Protein AF-A0A8G2EYV9-F1 (afdb_monomer_lite)

Radius of gyration: 22.28 Å; chains: 1; bounding box: 49×60×52 Å

Sequence (106 aa):
MIRPPAPIVAVAALLLALTACGGLEKARQMPQDEIAAMSDEEVCGYLSTFAYKGRMPEAWENEAVRRGLTRCIDEGIKKRAVDNKIDRSKPILCPQGQSTQDSRCW

Structure (mmCIF, N/CA/C/O backbone):
data_AF-A0A8G2EYV9-F1
#
_entry.id   AF-A0A8G2EYV9-F1
#
loop_
_atom_site.group_PDB
_atom_site.id
_atom_site.type_symbol
_atom_site.label_atom_id
_atom_site.label_alt_id
_atom_site.label_comp_id
_atom_site.label_asym_id
_atom_site.label_entity_id
_atom_site.label_seq_id
_atom_site.pdbx_PDB_ins_code
_atom_site.Cartn_x
_atom_site.Cartn_y
_atom_site.Cartn_z
_atom_site.occupancy
_atom_site.B_iso_or_equiv
_atom_site.auth_seq_id
_atom_site.auth_comp_id
_atom_site.auth_asym_id
_atom_site.auth_atom_id
_atom_site.pdbx_PDB_model_num
ATOM 1 N N . MET A 1 1 ? -15.223 51.651 7.787 1.00 46.06 1 MET A N 1
ATOM 2 C CA . MET A 1 1 ? -14.069 50.887 8.307 1.00 46.06 1 MET A CA 1
ATOM 3 C C . MET A 1 1 ? -14.604 49.607 8.929 1.00 46.06 1 MET A C 1
ATOM 5 O O . MET A 1 1 ? -15.370 49.746 9.863 1.00 46.06 1 MET A O 1
ATOM 9 N N . ILE A 1 2 ? -14.291 48.433 8.363 1.00 47.78 2 ILE A N 1
ATOM 10 C CA . ILE A 1 2 ? -14.144 47.093 8.983 1.00 47.78 2 ILE A CA 1
ATOM 11 C C . ILE A 1 2 ? -13.651 46.166 7.847 1.00 47.78 2 ILE A C 1
ATOM 13 O O . ILE A 1 2 ? -14.265 46.076 6.788 1.00 47.78 2 ILE A O 1
ATOM 17 N N . ARG A 1 3 ? -12.482 45.561 8.059 1.00 48.28 3 ARG A N 1
ATOM 18 C CA . ARG A 1 3 ? -11.759 44.547 7.262 1.00 48.28 3 ARG A CA 1
ATOM 19 C C . ARG A 1 3 ? -11.613 43.326 8.205 1.00 48.28 3 ARG A C 1
ATOM 21 O O . ARG A 1 3 ? -11.558 43.564 9.409 1.00 48.28 3 ARG A O 1
ATOM 28 N N . PRO A 1 4 ? -11.265 42.119 7.728 1.00 61.59 4 PRO A N 1
ATOM 29 C CA . PRO A 1 4 ? -12.018 41.091 6.999 1.00 61.59 4 PRO A CA 1
ATOM 30 C C . PRO A 1 4 ? -12.237 39.833 7.901 1.00 61.59 4 PRO A C 1
ATOM 32 O O . PRO A 1 4 ? -12.073 39.922 9.116 1.00 61.59 4 PRO A O 1
ATOM 35 N N . PRO A 1 5 ? -12.535 38.641 7.347 1.00 45.09 5 PRO A N 1
ATOM 36 C CA . PRO A 1 5 ? -11.460 37.646 7.397 1.00 45.09 5 PRO A CA 1
ATOM 37 C C . PRO A 1 5 ? -11.198 36.964 6.050 1.00 45.09 5 PRO A C 1
ATOM 39 O O . PRO A 1 5 ? -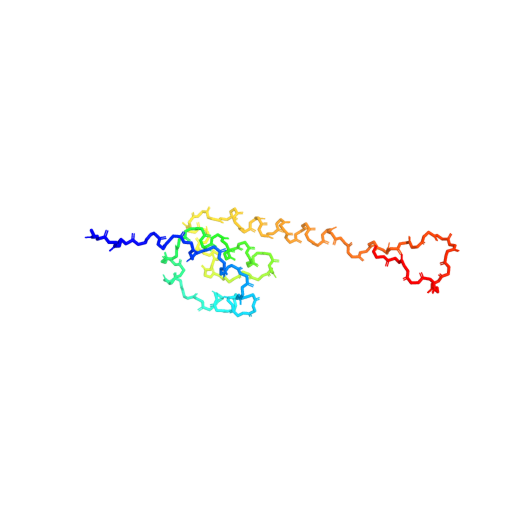12.067 36.810 5.196 1.00 45.09 5 PRO A O 1
ATOM 42 N N . ALA A 1 6 ? -9.929 36.614 5.878 1.00 51.44 6 ALA A N 1
ATOM 43 C CA . ALA A 1 6 ? -9.343 36.016 4.696 1.00 51.44 6 ALA A CA 1
ATOM 44 C C . ALA A 1 6 ? -9.851 34.582 4.451 1.00 51.44 6 ALA A C 1
ATOM 46 O O . ALA A 1 6 ? -9.922 33.801 5.401 1.00 51.44 6 ALA A O 1
ATOM 47 N N . PRO A 1 7 ? -10.092 34.173 3.195 1.00 46.69 7 PRO A N 1
ATOM 48 C CA . PRO A 1 7 ? -10.079 32.765 2.846 1.00 46.69 7 PRO A CA 1
ATOM 49 C C . PRO A 1 7 ? -8.616 32.312 2.761 1.00 46.69 7 PRO A C 1
ATOM 51 O O . PRO A 1 7 ? -7.955 32.462 1.735 1.00 46.69 7 PRO A O 1
ATOM 54 N N . ILE A 1 8 ? -8.090 31.756 3.854 1.00 54.38 8 ILE A N 1
ATOM 55 C CA . ILE A 1 8 ? -6.902 30.895 3.803 1.00 54.38 8 ILE A CA 1
ATOM 56 C C . ILE A 1 8 ? -7.374 29.568 3.204 1.00 54.38 8 ILE A C 1
ATOM 58 O O . ILE A 1 8 ? -7.683 28.614 3.907 1.00 54.38 8 ILE A O 1
ATOM 62 N N . VAL A 1 9 ? -7.507 29.537 1.882 1.00 50.31 9 VAL A N 1
ATOM 63 C CA . VAL A 1 9 ? -7.778 28.322 1.112 1.00 50.31 9 VAL A CA 1
ATOM 64 C C . VAL A 1 9 ? -6.677 28.226 0.073 1.00 50.31 9 VAL A C 1
ATOM 66 O O . VAL A 1 9 ? -6.837 28.740 -1.024 1.00 50.31 9 VAL A O 1
ATOM 69 N N . ALA A 1 10 ? -5.534 27.651 0.452 1.00 50.16 10 ALA A N 1
ATOM 70 C CA . ALA A 1 10 ? -4.556 27.062 -0.474 1.00 50.16 10 ALA A CA 1
ATOM 71 C C . ALA A 1 10 ? -3.323 26.534 0.281 1.00 50.16 10 ALA A C 1
ATOM 73 O O . ALA A 1 10 ? -2.198 26.915 -0.022 1.00 50.16 10 ALA A O 1
ATOM 74 N N . VAL A 1 11 ? -3.492 25.656 1.273 1.00 49.34 11 VAL A N 1
ATOM 75 C CA . VAL A 1 11 ? -2.346 24.893 1.799 1.00 49.34 11 VAL A CA 1
ATOM 76 C C . VAL A 1 11 ? -2.773 23.457 2.080 1.00 49.34 11 VAL A C 1
ATOM 78 O O . VAL A 1 11 ? -2.953 23.066 3.224 1.00 49.34 11 VAL A O 1
ATOM 81 N N . ALA A 1 12 ? -2.984 22.665 1.028 1.00 48.22 12 ALA A N 1
ATOM 82 C CA . ALA A 1 12 ? -3.125 21.211 1.182 1.00 48.22 12 ALA A CA 1
ATOM 83 C C . ALA A 1 12 ? -2.696 20.390 -0.049 1.00 48.22 12 ALA A C 1
ATOM 85 O O . ALA A 1 12 ? -2.878 19.181 -0.058 1.00 48.22 12 ALA A O 1
ATOM 86 N N . ALA A 1 13 ? -2.115 21.001 -1.088 1.00 47.59 13 ALA A N 1
ATOM 87 C CA . ALA A 1 13 ? -1.782 20.288 -2.329 1.00 47.59 13 ALA A CA 1
ATOM 88 C C . ALA A 1 13 ? -0.274 20.048 -2.545 1.00 47.59 13 ALA A C 1
ATOM 90 O O . ALA A 1 13 ? 0.126 19.641 -3.630 1.00 47.59 13 ALA A O 1
ATOM 91 N N . LEU A 1 14 ? 0.584 20.295 -1.544 1.00 43.94 14 LEU A N 1
ATOM 92 C CA . LEU A 1 14 ? 2.046 20.283 -1.731 1.00 43.94 14 LEU A CA 1
ATOM 93 C C . LEU A 1 14 ? 2.842 19.440 -0.720 1.00 43.94 14 LEU A C 1
ATOM 95 O O . LEU A 1 14 ? 4.020 19.697 -0.495 1.00 43.94 14 LEU A O 1
ATOM 99 N N . LEU A 1 15 ? 2.236 18.402 -0.136 1.00 46.06 15 LEU A N 1
ATOM 100 C CA . LEU A 1 15 ? 2.943 17.464 0.757 1.00 46.06 15 LEU A CA 1
ATOM 101 C C . LEU A 1 15 ? 3.029 16.020 0.238 1.00 46.06 15 LEU A C 1
ATOM 103 O O . LEU A 1 15 ? 3.502 15.141 0.950 1.00 46.06 15 LEU A O 1
ATOM 107 N N . LEU A 1 16 ? 2.668 15.762 -1.021 1.00 48.72 16 LEU A N 1
ATOM 108 C CA . LEU A 1 16 ? 2.765 14.421 -1.620 1.00 48.72 16 LEU A CA 1
ATOM 109 C C . LEU A 1 16 ? 4.179 14.025 -2.090 1.00 48.72 16 LEU A C 1
ATOM 111 O O . LEU A 1 16 ? 4.360 12.924 -2.599 1.00 48.72 16 LEU A O 1
ATOM 115 N N . ALA A 1 17 ? 5.194 14.881 -1.917 1.00 44.28 17 ALA A N 1
ATOM 116 C CA . ALA A 1 17 ? 6.502 14.682 -2.554 1.00 44.28 17 ALA A CA 1
ATOM 117 C C . ALA A 1 17 ? 7.706 14.449 -1.612 1.00 44.28 17 ALA A C 1
ATOM 119 O O . ALA A 1 17 ? 8.805 14.241 -2.117 1.00 44.28 17 ALA A O 1
ATOM 120 N N . LEU A 1 18 ? 7.559 14.457 -0.276 1.00 42.06 18 LEU A N 1
ATOM 121 C CA . LEU A 1 18 ? 8.727 14.518 0.637 1.00 42.06 18 LEU A CA 1
ATOM 122 C C . LEU A 1 18 ? 8.894 13.382 1.668 1.00 42.06 18 LEU A C 1
ATOM 124 O O . LEU A 1 18 ? 9.832 13.426 2.456 1.00 42.06 18 LEU A O 1
ATOM 128 N N . THR A 1 19 ? 8.092 12.313 1.654 1.00 49.44 19 THR A N 1
ATOM 129 C CA . THR A 1 19 ? 8.245 11.186 2.613 1.00 49.44 19 THR A CA 1
ATOM 130 C C . THR A 1 19 ? 8.803 9.896 1.997 1.00 49.44 19 THR A C 1
ATOM 132 O O . THR A 1 19 ? 8.764 8.829 2.619 1.00 49.44 19 THR A O 1
ATOM 135 N N . ALA A 1 20 ? 9.381 9.984 0.795 1.00 46.19 20 ALA A N 1
ATOM 136 C CA . ALA A 1 20 ? 9.701 8.847 -0.074 1.00 46.19 20 ALA A CA 1
ATOM 137 C C . ALA A 1 20 ? 10.775 7.853 0.429 1.00 46.19 20 ALA A C 1
ATOM 139 O O . ALA A 1 20 ? 11.000 6.849 -0.242 1.00 46.19 20 ALA A O 1
ATOM 140 N N . CYS A 1 21 ? 11.405 8.058 1.593 1.00 49.47 21 CYS A N 1
ATOM 141 C CA . CYS A 1 21 ? 12.364 7.083 2.144 1.00 49.47 21 CYS A CA 1
ATOM 142 C C . CYS A 1 21 ? 11.978 6.482 3.509 1.00 49.47 21 CYS A C 1
ATOM 144 O O . CYS A 1 21 ? 12.472 5.414 3.850 1.00 49.47 21 CYS A O 1
ATOM 146 N N . GLY A 1 22 ? 11.077 7.112 4.275 1.00 57.25 22 GLY A N 1
ATOM 147 C CA . GLY A 1 22 ? 10.691 6.642 5.619 1.00 57.25 22 GLY A CA 1
ATOM 148 C C . GLY A 1 22 ? 9.220 6.245 5.764 1.00 57.25 22 GLY A C 1
ATOM 149 O O . GLY A 1 22 ? 8.884 5.415 6.607 1.00 57.25 22 GLY A O 1
ATOM 150 N N . GLY A 1 23 ? 8.333 6.793 4.925 1.00 71.56 23 GLY A N 1
ATOM 151 C CA . GLY A 1 23 ? 6.888 6.578 5.055 1.00 71.56 23 GLY A CA 1
ATOM 152 C C . GLY A 1 23 ? 6.462 5.129 4.815 1.00 71.56 23 GLY A C 1
ATOM 153 O O . GLY A 1 23 ? 5.575 4.629 5.499 1.00 71.56 23 GLY A O 1
ATOM 154 N N . LEU A 1 24 ? 7.130 4.432 3.891 1.00 81.06 24 LEU A N 1
ATOM 155 C CA . LEU A 1 24 ? 6.793 3.049 3.555 1.00 81.06 24 LEU A CA 1
ATOM 156 C C . LEU A 1 24 ? 7.241 2.060 4.639 1.00 81.06 24 LEU A C 1
ATOM 158 O O . LEU A 1 24 ? 6.508 1.130 4.953 1.00 81.06 24 LEU A O 1
ATOM 162 N N . GLU A 1 25 ? 8.418 2.267 5.237 1.00 84.31 25 GLU A N 1
ATOM 163 C CA . GLU A 1 25 ? 8.902 1.418 6.336 1.00 84.31 25 GLU A CA 1
ATOM 164 C C . GLU A 1 25 ? 8.058 1.603 7.600 1.00 84.31 25 GLU A C 1
ATOM 166 O O . GLU A 1 25 ? 7.783 0.624 8.292 1.00 84.31 25 GLU A O 1
ATOM 171 N N . LYS A 1 26 ? 7.581 2.830 7.860 1.00 84.69 26 LYS A N 1
ATOM 172 C CA . LYS A 1 26 ? 6.585 3.084 8.907 1.00 84.69 26 LYS A CA 1
ATOM 173 C C . LYS A 1 26 ? 5.271 2.360 8.601 1.00 84.69 26 LYS A C 1
ATOM 175 O O . LYS A 1 26 ? 4.753 1.663 9.463 1.00 84.69 26 LYS A O 1
ATOM 180 N N . ALA A 1 27 ? 4.772 2.466 7.369 1.00 87.00 27 ALA A N 1
ATOM 181 C CA . ALA A 1 27 ? 3.545 1.789 6.954 1.00 87.00 27 ALA A CA 1
ATOM 182 C C . ALA A 1 27 ? 3.649 0.256 7.059 1.00 87.00 27 ALA A C 1
ATOM 184 O O . ALA A 1 27 ? 2.677 -0.392 7.427 1.00 87.00 27 ALA A O 1
ATOM 185 N N . ARG A 1 28 ? 4.824 -0.351 6.824 1.00 88.06 28 ARG A N 1
ATOM 186 C CA . ARG A 1 28 ? 5.012 -1.806 7.020 1.00 88.06 28 ARG A CA 1
ATOM 187 C C . ARG A 1 28 ? 4.804 -2.272 8.455 1.00 88.06 28 ARG A C 1
ATOM 189 O O . ARG A 1 28 ? 4.440 -3.423 8.655 1.00 88.06 28 ARG A O 1
ATOM 196 N N . GLN A 1 29 ? 5.100 -1.410 9.420 1.00 91.88 29 GLN A N 1
ATOM 197 C CA . GLN A 1 29 ? 5.011 -1.704 10.851 1.00 91.88 29 GLN A CA 1
ATOM 198 C C . GLN A 1 29 ? 3.688 -1.222 11.455 1.00 91.88 29 GLN A C 1
ATOM 200 O O . GLN A 1 29 ? 3.497 -1.323 12.663 1.00 91.88 29 GLN A O 1
ATOM 205 N N . MET A 1 30 ? 2.794 -0.676 10.628 1.00 90.38 30 MET A N 1
ATOM 206 C CA . MET A 1 30 ? 1.504 -0.173 11.068 1.00 90.38 30 MET A CA 1
ATOM 207 C C . MET A 1 30 ? 0.614 -1.338 11.524 1.00 90.38 30 MET A C 1
ATOM 209 O O . MET A 1 30 ? 0.482 -2.319 10.783 1.00 90.38 30 MET A O 1
ATOM 213 N N . PRO A 1 31 ? 0.019 -1.262 12.725 1.00 91.00 31 PRO A N 1
ATOM 214 C CA . PRO A 1 31 ? -0.850 -2.314 13.229 1.00 91.00 31 PRO A CA 1
ATOM 215 C C . PRO A 1 31 ? -2.217 -2.288 12.524 1.00 91.00 31 PRO A C 1
ATOM 217 O O . PRO A 1 31 ? -2.631 -1.266 11.976 1.00 91.00 31 PRO A O 1
ATOM 220 N N . GLN A 1 32 ? -2.928 -3.422 12.529 1.00 90.00 32 GLN A N 1
ATOM 221 C CA . GLN A 1 32 ? -4.177 -3.590 11.770 1.00 90.00 32 GLN A CA 1
ATOM 222 C C . GLN A 1 32 ? -5.250 -2.557 12.141 1.00 90.00 32 GLN A C 1
ATOM 224 O O . GLN A 1 32 ? -6.014 -2.142 11.276 1.00 90.00 32 GLN A O 1
ATOM 229 N N . ASP A 1 33 ? -5.324 -2.147 13.406 1.00 91.25 33 ASP A N 1
ATOM 230 C CA . ASP A 1 33 ? -6.291 -1.165 13.898 1.00 91.25 33 ASP A CA 1
ATOM 231 C C . ASP A 1 33 ? -6.037 0.242 13.342 1.00 91.25 33 ASP A C 1
ATOM 233 O O . ASP A 1 33 ? -6.992 0.917 12.953 1.00 91.25 33 ASP A O 1
ATOM 237 N N . GLU A 1 34 ? -4.771 0.654 13.208 1.00 92.75 34 GLU A N 1
ATOM 238 C CA . GLU A 1 34 ? -4.428 1.914 12.541 1.00 92.75 34 GLU A CA 1
ATOM 239 C C . GLU A 1 34 ? -4.796 1.854 11.057 1.00 92.75 34 GLU A C 1
ATOM 241 O O . GLU A 1 34 ? -5.447 2.772 10.563 1.00 92.75 34 GLU A O 1
ATOM 246 N N . ILE A 1 35 ? -4.475 0.756 10.359 1.00 92.88 35 ILE A N 1
ATOM 247 C CA . ILE A 1 35 ? -4.847 0.582 8.944 1.00 92.88 35 ILE A CA 1
ATOM 248 C C . ILE A 1 35 ? -6.379 0.609 8.794 1.00 92.88 35 ILE A C 1
ATOM 250 O O . ILE A 1 35 ? -6.913 1.243 7.882 1.00 92.88 35 ILE A O 1
ATOM 254 N N . ALA A 1 36 ? -7.106 -0.034 9.713 1.00 90.75 36 ALA A N 1
ATOM 255 C CA . ALA A 1 36 ? -8.565 -0.079 9.724 1.00 90.75 36 ALA A CA 1
ATOM 256 C C . ALA A 1 36 ? -9.213 1.307 9.889 1.00 90.75 36 ALA A C 1
ATOM 258 O O . ALA A 1 36 ? -10.305 1.532 9.366 1.00 90.75 36 ALA A O 1
ATOM 259 N N . ALA A 1 37 ? -8.543 2.239 10.570 1.00 93.94 37 ALA A N 1
ATOM 260 C CA . ALA A 1 37 ? -9.012 3.610 10.754 1.00 93.94 37 ALA A CA 1
ATOM 261 C C . ALA A 1 37 ? -8.760 4.521 9.535 1.00 93.94 37 ALA A C 1
ATOM 263 O O . ALA A 1 37 ? -9.355 5.596 9.447 1.00 93.94 37 ALA A O 1
ATOM 264 N N . MET A 1 38 ? -7.900 4.113 8.597 1.00 93.38 38 MET A N 1
ATOM 265 C CA . MET A 1 38 ? -7.570 4.898 7.402 1.00 93.38 38 MET A CA 1
ATOM 266 C C . MET A 1 38 ? -8.686 4.866 6.358 1.00 93.38 38 MET A C 1
ATOM 268 O O . MET A 1 38 ? -9.461 3.905 6.266 1.00 93.38 38 MET A O 1
ATOM 272 N N . SER A 1 39 ? -8.735 5.904 5.523 1.00 95.19 39 SER A N 1
ATOM 273 C CA . SER A 1 39 ? -9.658 5.957 4.390 1.00 95.19 39 SER A CA 1
ATOM 274 C C . SER A 1 39 ? -9.285 4.947 3.298 1.00 95.19 39 SER A C 1
ATOM 276 O O . SER A 1 39 ? -8.123 4.567 3.143 1.00 95.19 39 SER A O 1
ATOM 278 N N . ASP A 1 40 ? -10.267 4.528 2.496 1.00 94.44 40 ASP A N 1
ATOM 279 C CA . ASP A 1 40 ? -10.032 3.596 1.384 1.00 94.44 40 ASP A CA 1
ATOM 280 C C . ASP A 1 40 ? -9.038 4.148 0.356 1.00 94.44 40 ASP A C 1
ATOM 282 O O . ASP A 1 40 ? -8.282 3.385 -0.241 1.00 94.44 40 ASP A O 1
ATOM 286 N N . GLU A 1 41 ? -9.014 5.468 0.163 1.00 93.12 41 GLU A N 1
ATOM 287 C CA . GLU A 1 41 ? -8.105 6.138 -0.767 1.00 93.12 41 GLU A CA 1
ATOM 288 C C . GLU A 1 41 ? -6.653 6.079 -0.276 1.00 93.12 41 GLU A C 1
ATOM 290 O O . GLU A 1 41 ? -5.755 5.708 -1.036 1.00 93.12 41 GLU A O 1
ATOM 295 N N . GLU A 1 42 ? -6.423 6.340 1.014 1.00 93.44 42 GLU A N 1
ATOM 296 C CA . GLU A 1 42 ? -5.099 6.193 1.621 1.00 93.44 42 GLU A CA 1
ATOM 297 C C . GLU A 1 42 ? -4.634 4.736 1.581 1.00 93.44 42 GLU A C 1
ATOM 299 O O . GLU A 1 42 ? -3.516 4.456 1.137 1.00 93.44 42 GLU A O 1
ATOM 304 N N . VAL A 1 43 ? -5.502 3.796 1.974 1.00 94.25 43 VAL A N 1
ATOM 305 C CA . VAL A 1 43 ? -5.192 2.361 1.941 1.00 94.25 43 VAL A CA 1
ATOM 306 C C . VAL A 1 43 ? -4.851 1.918 0.520 1.00 94.25 43 VAL A C 1
ATOM 308 O O . VAL A 1 43 ? -3.827 1.272 0.304 1.00 94.25 43 VAL A O 1
ATOM 311 N N . CYS A 1 44 ? -5.643 2.325 -0.473 1.00 95.00 44 CYS A N 1
ATOM 312 C CA . CYS A 1 44 ? -5.390 2.035 -1.882 1.00 95.00 44 CYS A CA 1
ATOM 313 C C . CYS A 1 44 ? -4.027 2.574 -2.353 1.00 95.00 44 CYS A C 1
ATOM 315 O O . CYS A 1 44 ? -3.281 1.861 -3.033 1.00 95.00 44 CYS A O 1
ATOM 317 N N . GLY A 1 45 ? -3.656 3.791 -1.941 1.00 92.94 45 GLY A N 1
ATOM 318 C CA . GLY A 1 45 ? -2.353 4.387 -2.247 1.00 92.94 45 GLY A CA 1
ATOM 319 C C . GLY A 1 45 ? -1.177 3.580 -1.685 1.00 92.94 45 GLY A C 1
ATOM 320 O O . GLY A 1 45 ? -0.199 3.313 -2.398 1.00 92.94 45 GLY A O 1
ATOM 321 N N . TYR A 1 46 ? -1.281 3.128 -0.433 1.00 94.00 46 TYR A N 1
ATOM 322 C CA . TYR A 1 46 ? -0.272 2.260 0.179 1.00 94.00 46 TYR A CA 1
ATOM 323 C C . TYR A 1 46 ? -0.208 0.889 -0.499 1.00 94.00 46 TYR A C 1
ATOM 325 O O . TYR A 1 46 ? 0.887 0.449 -0.852 1.00 94.00 46 TYR A O 1
ATOM 333 N N . LEU A 1 47 ? -1.352 0.250 -0.762 1.00 95.12 47 LEU A N 1
ATOM 334 C CA . LEU A 1 47 ? -1.431 -1.044 -1.449 1.00 95.12 47 LEU A CA 1
ATOM 335 C C . LEU A 1 47 ? -0.767 -1.003 -2.828 1.00 95.12 47 LEU A C 1
ATOM 337 O O . LEU A 1 47 ? 0.078 -1.847 -3.133 1.00 95.12 47 LEU A O 1
ATOM 341 N N . SER A 1 48 ? -1.083 0.014 -3.632 1.00 94.19 48 SER A N 1
ATOM 342 C CA . SER A 1 48 ? -0.466 0.217 -4.945 1.00 94.19 48 SER A CA 1
ATOM 343 C C . SER A 1 48 ? 1.050 0.407 -4.830 1.00 94.19 48 SER A C 1
ATOM 345 O O . SER A 1 48 ? 1.829 -0.188 -5.579 1.00 94.19 48 SER A O 1
ATOM 347 N N . THR A 1 49 ? 1.504 1.159 -3.824 1.00 92.00 49 THR A N 1
ATOM 348 C CA . THR A 1 49 ? 2.935 1.391 -3.586 1.00 92.00 49 THR A CA 1
ATOM 349 C C . THR A 1 49 ? 3.667 0.121 -3.138 1.00 92.00 49 THR A C 1
ATOM 351 O O . THR A 1 49 ? 4.758 -0.170 -3.639 1.00 92.00 49 THR A O 1
ATOM 354 N N . PHE A 1 50 ? 3.088 -0.668 -2.230 1.00 93.69 50 PHE A N 1
ATOM 355 C CA . PHE A 1 50 ? 3.661 -1.941 -1.780 1.00 93.69 50 PHE A CA 1
ATOM 356 C C . PHE A 1 50 ? 3.756 -2.957 -2.914 1.00 93.69 50 PHE A C 1
ATOM 358 O O . PHE A 1 50 ? 4.811 -3.571 -3.114 1.00 93.69 50 PHE A O 1
ATOM 365 N N . ALA A 1 51 ? 2.684 -3.081 -3.696 1.00 92.69 51 ALA A N 1
ATOM 366 C CA . ALA A 1 51 ? 2.628 -3.932 -4.873 1.00 92.69 51 ALA A CA 1
ATOM 367 C C . ALA A 1 51 ? 3.670 -3.516 -5.925 1.00 92.69 51 ALA A C 1
ATOM 369 O O . ALA A 1 51 ? 4.409 -4.361 -6.440 1.00 92.69 51 ALA A O 1
ATOM 370 N N . TYR A 1 52 ? 3.824 -2.208 -6.160 1.00 90.25 52 TYR A N 1
ATOM 371 C CA . TYR A 1 52 ? 4.857 -1.665 -7.041 1.00 90.25 52 TYR A CA 1
ATOM 372 C C . TYR A 1 52 ? 6.279 -2.020 -6.575 1.00 90.25 52 TYR A C 1
ATOM 374 O O . TYR A 1 52 ? 7.136 -2.393 -7.378 1.00 90.25 52 TYR A O 1
ATOM 382 N N . LYS A 1 53 ? 6.546 -1.953 -5.265 1.00 88.25 53 LYS A N 1
ATOM 383 C CA . LYS A 1 53 ? 7.849 -2.322 -4.684 1.00 88.25 53 LYS A CA 1
ATOM 384 C C . LYS A 1 53 ? 8.057 -3.837 -4.558 1.00 88.25 53 LYS A C 1
ATOM 386 O O . LYS A 1 53 ? 9.188 -4.268 -4.336 1.00 88.25 53 LYS A O 1
ATOM 391 N N . GLY A 1 54 ? 7.007 -4.645 -4.715 1.00 85.88 54 GLY A N 1
ATOM 392 C CA . GLY A 1 54 ? 7.070 -6.105 -4.636 1.00 85.88 54 GLY A CA 1
ATOM 393 C C . GLY A 1 54 ? 7.238 -6.662 -3.223 1.00 85.88 54 GLY A C 1
ATOM 394 O O . GLY A 1 54 ? 7.748 -7.769 -3.077 1.00 85.88 54 GLY A O 1
ATOM 395 N N . ARG A 1 55 ? 6.865 -5.901 -2.188 1.00 83.50 55 ARG A N 1
ATOM 396 C CA . ARG A 1 55 ? 6.861 -6.355 -0.789 1.00 83.50 55 ARG A CA 1
ATOM 397 C C . ARG A 1 55 ? 5.564 -5.903 -0.128 1.00 83.50 55 ARG A C 1
ATOM 399 O O . ARG A 1 55 ? 5.471 -4.743 0.270 1.00 83.50 55 ARG A O 1
ATOM 406 N N . MET A 1 56 ? 4.599 -6.814 -0.033 1.00 90.94 56 MET A N 1
ATOM 407 C CA . MET A 1 56 ? 3.314 -6.593 0.630 1.00 90.94 56 MET A CA 1
ATOM 408 C C . MET A 1 56 ? 3.362 -7.173 2.049 1.00 90.94 56 MET A C 1
ATOM 410 O O . MET A 1 56 ? 3.669 -8.356 2.188 1.00 90.94 56 MET A O 1
ATOM 414 N N . PRO A 1 57 ? 3.112 -6.380 3.103 1.00 93.44 57 PRO A N 1
ATOM 415 C CA . PRO A 1 57 ? 2.914 -6.925 4.440 1.00 93.44 57 PRO A CA 1
ATOM 416 C C . PRO A 1 57 ? 1.523 -7.560 4.568 1.00 93.44 57 PRO A C 1
ATOM 418 O O . PRO A 1 57 ? 0.546 -7.025 4.047 1.00 93.44 57 PRO A O 1
ATOM 421 N N . GLU A 1 58 ? 1.429 -8.655 5.320 1.00 93.12 58 GLU A N 1
ATOM 422 C CA . GLU A 1 58 ? 0.198 -9.443 5.491 1.00 93.12 58 GLU A CA 1
ATOM 423 C C . GLU A 1 58 ? -0.984 -8.612 6.020 1.00 93.12 58 GLU A C 1
ATOM 425 O O . GLU A 1 58 ? -2.100 -8.739 5.527 1.00 93.12 58 GLU A O 1
ATOM 430 N N . ALA A 1 59 ? -0.741 -7.696 6.964 1.00 94.12 59 ALA A N 1
ATOM 431 C CA . ALA A 1 59 ? -1.767 -6.799 7.507 1.00 94.12 59 ALA A CA 1
ATOM 432 C C . ALA A 1 59 ? -2.473 -5.967 6.414 1.00 94.12 59 ALA A C 1
ATOM 434 O O . ALA A 1 59 ? -3.698 -5.819 6.399 1.00 94.12 59 ALA A O 1
ATOM 435 N N . TRP A 1 60 ? -1.698 -5.478 5.443 1.00 95.00 60 TRP A N 1
ATOM 436 C CA . TRP A 1 60 ? -2.214 -4.705 4.315 1.00 95.00 60 TRP A CA 1
ATOM 437 C C . TRP A 1 60 ? -2.949 -5.591 3.310 1.00 95.00 60 TRP A C 1
ATOM 439 O O . TRP A 1 60 ? -3.990 -5.191 2.797 1.00 95.00 60 TRP A O 1
ATOM 449 N N . GLU A 1 61 ? -2.455 -6.802 3.054 1.00 93.69 61 GLU A N 1
ATOM 450 C CA . GLU A 1 61 ? -3.136 -7.769 2.187 1.00 93.69 61 GLU A CA 1
ATOM 451 C C . GLU A 1 61 ? -4.496 -8.184 2.763 1.00 93.69 61 GLU A C 1
ATOM 453 O O . GLU A 1 61 ? -5.512 -8.122 2.067 1.00 93.69 61 GLU A O 1
ATOM 458 N N . ASN A 1 62 ? -4.540 -8.502 4.058 1.00 94.50 62 ASN A N 1
ATOM 459 C CA . ASN A 1 62 ? -5.773 -8.817 4.770 1.00 94.50 62 ASN A CA 1
ATOM 460 C C . ASN A 1 62 ? -6.766 -7.656 4.704 1.00 94.50 62 ASN A C 1
ATOM 462 O O . ASN A 1 62 ? -7.952 -7.870 4.447 1.00 94.50 62 ASN A O 1
ATOM 466 N N . GLU A 1 63 ? -6.289 -6.421 4.874 1.00 95.12 63 GLU A N 1
ATOM 467 C CA . GLU A 1 63 ? -7.147 -5.244 4.767 1.00 95.12 63 GLU A CA 1
ATOM 468 C C . GLU A 1 63 ? -7.676 -5.035 3.343 1.00 95.12 63 GLU A C 1
ATOM 470 O O . GLU A 1 63 ? -8.851 -4.707 3.156 1.00 95.12 63 GLU A O 1
ATOM 475 N N . ALA A 1 64 ? -6.845 -5.282 2.329 1.00 95.62 64 ALA A N 1
ATOM 476 C CA . ALA A 1 64 ? -7.257 -5.207 0.935 1.00 95.62 64 ALA A CA 1
ATOM 477 C C . ALA A 1 64 ? -8.373 -6.207 0.623 1.00 95.62 64 ALA A C 1
ATOM 479 O O . ALA A 1 64 ? -9.349 -5.848 -0.034 1.00 95.62 64 ALA A O 1
ATOM 480 N N . VAL A 1 65 ? -8.257 -7.444 1.115 1.00 95.00 65 VAL A N 1
ATOM 481 C CA . VAL A 1 65 ? -9.292 -8.475 0.952 1.00 95.00 65 VAL A CA 1
ATOM 482 C C . VAL A 1 65 ? -10.555 -8.090 1.719 1.00 95.00 65 VAL A C 1
ATOM 484 O O . VAL A 1 65 ? -11.643 -8.113 1.146 1.00 95.00 65 VAL A O 1
ATOM 487 N N . ARG A 1 66 ? -10.419 -7.659 2.980 1.00 95.06 66 ARG A N 1
ATOM 488 C CA . ARG A 1 66 ? -11.540 -7.257 3.844 1.00 95.06 66 ARG A CA 1
ATOM 489 C C . ARG A 1 66 ? -12.380 -6.134 3.232 1.00 95.06 66 ARG A C 1
ATOM 491 O O . ARG A 1 66 ? -13.598 -6.136 3.389 1.00 95.06 66 ARG A O 1
ATOM 498 N N . ARG A 1 67 ? -11.738 -5.180 2.550 1.00 93.75 67 ARG A N 1
ATOM 499 C CA . ARG A 1 67 ? -12.393 -4.016 1.926 1.00 93.75 67 ARG A CA 1
ATOM 500 C C . ARG A 1 67 ? -12.688 -4.173 0.432 1.00 93.75 67 ARG A C 1
ATOM 502 O O . ARG A 1 67 ? -13.300 -3.288 -0.157 1.00 93.75 67 ARG A O 1
ATOM 509 N N . GLY A 1 68 ? -12.239 -5.252 -0.210 1.00 95.38 68 GLY A N 1
ATOM 510 C CA . GLY A 1 68 ? -12.356 -5.412 -1.665 1.00 95.38 68 GLY A CA 1
ATOM 511 C C . GLY A 1 68 ? -11.479 -4.440 -2.474 1.00 95.38 68 GLY A C 1
ATOM 512 O O . GLY A 1 68 ? -11.823 -4.075 -3.597 1.00 95.38 68 GLY A O 1
ATOM 513 N N . LEU A 1 69 ? -10.335 -4.016 -1.927 1.00 95.94 69 LEU A N 1
ATOM 514 C CA . LEU A 1 69 ? -9.386 -3.081 -2.550 1.00 95.94 69 LEU A CA 1
ATOM 515 C C . LEU A 1 69 ? -8.268 -3.782 -3.342 1.00 95.94 69 LEU A C 1
ATOM 517 O O . LEU A 1 69 ? -7.253 -3.168 -3.670 1.00 95.94 69 LEU A O 1
ATOM 521 N N . THR A 1 70 ? -8.445 -5.053 -3.705 1.00 94.56 70 THR A N 1
ATOM 522 C CA . THR A 1 70 ? -7.461 -5.832 -4.484 1.00 94.56 70 THR A CA 1
ATOM 523 C C . THR A 1 70 ? -7.113 -5.182 -5.826 1.00 94.56 70 THR A C 1
ATOM 525 O O . THR A 1 70 ? -5.970 -5.269 -6.269 1.00 94.56 70 THR A O 1
ATOM 528 N N . ARG A 1 71 ? -8.036 -4.409 -6.416 1.00 96.06 71 ARG A N 1
ATOM 529 C CA . ARG A 1 71 ? -7.772 -3.596 -7.618 1.00 96.06 71 ARG A CA 1
ATOM 530 C C . ARG A 1 71 ? -6.560 -2.662 -7.468 1.00 96.06 71 ARG A C 1
ATOM 532 O O . ARG A 1 71 ? -5.826 -2.459 -8.428 1.00 96.06 71 ARG A O 1
ATOM 539 N N . CYS A 1 72 ? -6.324 -2.130 -6.268 1.00 94.06 72 CYS A N 1
ATOM 540 C CA . CYS A 1 72 ? -5.214 -1.219 -5.986 1.00 94.06 72 CYS A CA 1
ATOM 541 C C . CYS A 1 72 ? -3.866 -1.954 -6.012 1.00 94.06 72 CYS A C 1
ATOM 543 O O . CYS A 1 72 ? -2.852 -1.401 -6.437 1.00 94.06 72 CYS A O 1
ATOM 545 N N . ILE A 1 73 ? -3.862 -3.228 -5.604 1.00 94.75 73 ILE A N 1
ATOM 546 C CA . ILE A 1 73 ? -2.700 -4.117 -5.698 1.00 94.75 73 ILE A CA 1
ATOM 547 C C . ILE A 1 73 ? -2.384 -4.376 -7.176 1.00 94.75 73 ILE A C 1
ATOM 549 O O . ILE A 1 73 ? -1.242 -4.189 -7.602 1.00 94.75 73 ILE A O 1
ATOM 553 N N . ASP A 1 74 ? -3.396 -4.725 -7.975 1.00 94.31 74 ASP A N 1
ATOM 554 C CA . ASP A 1 74 ? -3.236 -4.975 -9.412 1.00 94.31 74 ASP A CA 1
ATOM 555 C C . ASP A 1 74 ? -2.677 -3.760 -10.157 1.00 94.31 74 ASP A C 1
ATOM 557 O O . ASP A 1 74 ? -1.827 -3.906 -11.036 1.00 94.31 74 ASP A O 1
ATOM 561 N N . GLU A 1 75 ? -3.126 -2.552 -9.815 1.00 93.56 75 GLU A N 1
ATOM 562 C CA . GLU A 1 75 ? -2.593 -1.309 -10.379 1.00 93.56 75 GLU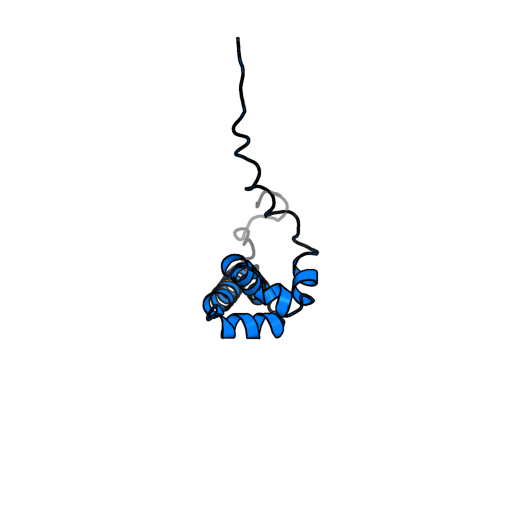 A CA 1
ATOM 563 C C . GLU A 1 75 ? -1.103 -1.129 -10.075 1.00 93.56 75 GLU A C 1
ATOM 565 O O . GLU A 1 75 ? -0.324 -0.815 -10.979 1.00 93.56 75 GLU A O 1
ATOM 570 N N . GLY A 1 76 ? -0.680 -1.395 -8.837 1.00 91.56 76 GLY A N 1
ATOM 571 C CA . GLY A 1 76 ? 0.730 -1.347 -8.453 1.00 91.56 76 GLY A CA 1
ATOM 572 C C . GLY A 1 76 ? 1.585 -2.378 -9.198 1.00 91.56 76 GLY A C 1
ATOM 573 O O . GLY A 1 76 ? 2.671 -2.049 -9.688 1.00 91.56 76 GLY A O 1
ATOM 574 N N . ILE A 1 77 ? 1.079 -3.607 -9.359 1.00 92.19 77 ILE A N 1
ATOM 575 C CA . ILE A 1 77 ? 1.739 -4.666 -10.143 1.00 92.19 77 ILE A CA 1
ATOM 576 C C . ILE A 1 77 ? 1.847 -4.257 -11.614 1.00 92.19 77 ILE A C 1
ATOM 578 O O . ILE A 1 77 ? 2.925 -4.363 -12.203 1.00 92.19 77 ILE A O 1
ATOM 582 N N . LYS A 1 78 ? 0.757 -3.761 -12.212 1.00 91.44 78 LYS A N 1
ATOM 583 C CA . LYS A 1 78 ? 0.738 -3.281 -13.602 1.00 91.44 78 LYS A CA 1
ATOM 584 C C . LYS A 1 78 ? 1.747 -2.160 -13.800 1.00 91.44 78 LYS A C 1
ATOM 586 O O . LYS A 1 78 ? 2.525 -2.220 -14.747 1.00 91.44 78 LYS A O 1
ATOM 591 N N . LYS A 1 79 ? 1.795 -1.190 -12.885 1.00 88.88 79 LYS A N 1
ATOM 592 C CA . LYS A 1 79 ? 2.769 -0.096 -12.921 1.00 88.88 79 LYS A CA 1
ATOM 593 C C . LYS A 1 79 ? 4.204 -0.616 -12.865 1.00 88.88 79 LYS A C 1
ATOM 595 O O . LYS A 1 79 ? 5.021 -0.226 -13.689 1.00 88.88 79 LYS A O 1
ATOM 600 N N . ARG A 1 80 ? 4.499 -1.564 -11.970 1.00 86.44 80 ARG A N 1
ATOM 601 C CA . ARG A 1 80 ? 5.822 -2.207 -11.893 1.00 86.44 80 ARG A CA 1
ATOM 602 C C . ARG A 1 80 ? 6.173 -2.940 -13.183 1.00 86.44 80 ARG A C 1
ATOM 604 O O . ARG A 1 80 ? 7.310 -2.878 -13.634 1.00 86.44 80 ARG A O 1
ATOM 611 N N . ALA A 1 81 ? 5.213 -3.650 -13.768 1.00 85.62 81 ALA A N 1
ATOM 612 C CA . ALA A 1 81 ? 5.410 -4.372 -15.016 1.00 85.62 81 ALA A CA 1
ATOM 613 C C . ALA A 1 81 ? 5.664 -3.420 -16.191 1.00 85.62 81 ALA A C 1
ATOM 615 O O . ALA A 1 81 ? 6.510 -3.722 -17.025 1.00 85.62 81 ALA A O 1
ATOM 616 N N . VAL A 1 82 ? 4.970 -2.279 -16.250 1.00 87.06 82 VAL A N 1
ATOM 617 C CA . VAL A 1 82 ? 5.227 -1.224 -17.239 1.00 87.06 82 VAL A CA 1
ATOM 618 C C . VAL A 1 82 ? 6.623 -0.641 -17.035 1.00 87.06 82 VAL A C 1
ATOM 620 O O . VAL A 1 82 ? 7.408 -0.673 -17.974 1.00 87.06 82 VAL A O 1
ATOM 623 N N . ASP A 1 83 ? 6.977 -0.220 -15.821 1.00 83.44 83 ASP A N 1
ATOM 624 C CA . ASP A 1 83 ? 8.289 0.374 -15.527 1.00 83.44 83 ASP A CA 1
ATOM 625 C C . ASP A 1 83 ? 9.446 -0.607 -15.782 1.00 83.44 83 ASP A C 1
ATOM 627 O O . ASP A 1 83 ? 10.492 -0.206 -16.282 1.00 83.44 83 ASP A O 1
ATOM 631 N N . ASN A 1 84 ? 9.255 -1.904 -15.516 1.00 76.50 84 ASN A N 1
ATOM 632 C CA . ASN A 1 84 ? 10.238 -2.941 -15.845 1.00 76.50 84 ASN A CA 1
ATOM 633 C C . ASN A 1 84 ? 10.306 -3.256 -17.351 1.00 76.50 84 ASN A C 1
ATOM 635 O O . ASN A 1 84 ? 11.356 -3.671 -17.833 1.00 76.50 84 ASN A O 1
ATOM 639 N N . LYS A 1 85 ? 9.196 -3.108 -18.091 1.00 67.75 85 LYS A N 1
ATOM 640 C CA . LYS A 1 85 ? 9.151 -3.256 -19.559 1.00 67.75 85 LYS A CA 1
ATOM 641 C C . LYS A 1 85 ? 9.671 -2.021 -20.293 1.00 67.75 85 LYS A C 1
ATOM 643 O O . LYS A 1 85 ? 10.018 -2.135 -21.468 1.00 67.75 85 LYS A O 1
ATOM 648 N N . ILE A 1 86 ? 9.732 -0.861 -19.634 1.00 59.47 86 ILE A N 1
ATOM 649 C CA . ILE A 1 86 ? 10.518 0.296 -20.079 1.00 59.47 86 ILE A CA 1
ATOM 650 C C . ILE A 1 86 ? 11.984 -0.072 -19.847 1.00 59.47 86 ILE A C 1
ATOM 652 O O . ILE A 1 86 ? 12.637 0.282 -18.870 1.00 59.47 86 ILE A O 1
ATOM 656 N N . ASP A 1 87 ? 12.455 -0.920 -20.743 1.00 47.94 87 ASP A N 1
ATOM 657 C CA . ASP A 1 87 ? 13.721 -1.596 -20.648 1.00 47.94 87 ASP A CA 1
ATOM 658 C C . ASP A 1 87 ? 14.881 -0.606 -20.841 1.00 47.94 87 ASP A C 1
ATOM 660 O O . ASP A 1 87 ? 14.954 0.131 -21.830 1.00 47.94 87 ASP A O 1
ATOM 664 N N . ARG A 1 88 ? 15.824 -0.638 -19.894 1.00 54.41 88 ARG A N 1
ATOM 665 C CA . ARG A 1 88 ? 17.161 -0.027 -19.983 1.00 54.41 88 ARG A CA 1
ATOM 666 C C . ARG A 1 88 ? 18.051 -0.729 -21.028 1.00 54.41 88 ARG A C 1
ATOM 668 O O . ARG A 1 88 ? 19.211 -0.359 -21.176 1.00 54.41 88 ARG A O 1
ATOM 675 N N . SER A 1 89 ? 17.528 -1.725 -21.746 1.00 48.16 89 SER A N 1
ATOM 676 C CA . SER A 1 89 ? 18.178 -2.453 -22.840 1.00 48.16 89 SER A CA 1
ATOM 677 C C . SER A 1 89 ? 18.026 -1.818 -24.221 1.00 48.16 89 SER A C 1
ATOM 679 O O . SER A 1 89 ? 18.422 -2.443 -25.201 1.00 48.16 89 SER A O 1
ATOM 681 N N . LYS A 1 90 ? 17.505 -0.592 -24.351 1.00 48.38 90 LYS A N 1
ATOM 682 C CA . LYS A 1 90 ? 17.846 0.201 -25.535 1.00 48.38 90 LYS A CA 1
ATOM 683 C C . LYS A 1 90 ? 19.245 0.767 -25.298 1.00 48.38 90 LYS A C 1
ATOM 685 O O . LYS A 1 90 ? 19.341 1.807 -24.644 1.00 48.38 90 LYS A O 1
ATOM 690 N N . PRO A 1 91 ? 20.338 0.155 -25.807 1.00 50.56 91 PRO A N 1
ATOM 691 C CA . PRO A 1 91 ? 21.507 0.965 -26.069 1.00 50.56 91 PRO A CA 1
ATOM 692 C C . PRO A 1 91 ? 21.002 2.135 -26.907 1.00 50.56 91 PRO A C 1
ATOM 694 O O . PRO A 1 91 ? 20.259 1.941 -27.876 1.00 50.56 91 PRO A O 1
ATOM 697 N N . ILE A 1 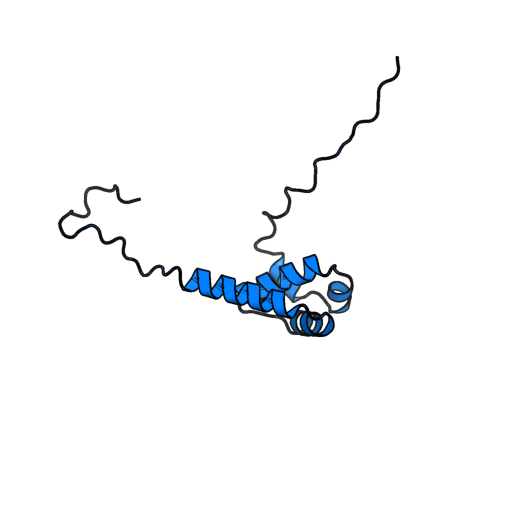92 ? 21.364 3.352 -26.512 1.00 56.53 92 ILE A N 1
ATOM 698 C CA . ILE A 1 92 ? 21.404 4.453 -27.461 1.00 56.53 92 ILE A CA 1
ATOM 699 C C . ILE A 1 92 ? 22.413 3.970 -28.499 1.00 56.53 92 ILE A C 1
ATOM 701 O O . ILE A 1 92 ? 23.622 4.063 -28.307 1.00 56.53 92 ILE A O 1
ATOM 705 N N . LEU A 1 93 ? 21.915 3.293 -29.533 1.00 51.28 93 LEU A N 1
ATOM 706 C CA . LEU A 1 93 ? 22.687 2.969 -30.709 1.00 51.28 93 LEU A CA 1
ATOM 707 C C . LEU A 1 93 ? 23.012 4.332 -31.294 1.00 51.28 93 LEU A C 1
ATOM 709 O O . LEU A 1 93 ? 22.199 4.909 -32.015 1.00 51.28 93 LE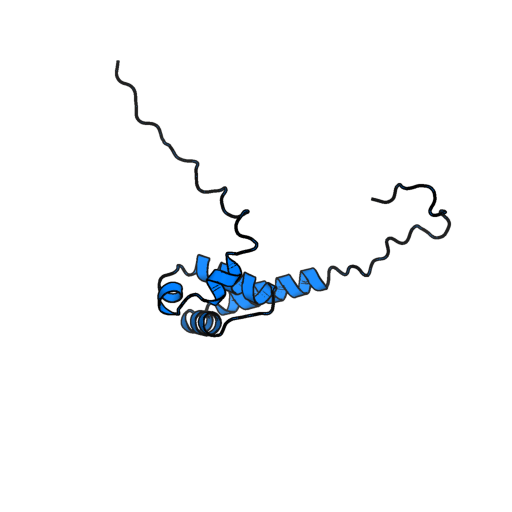U A O 1
ATOM 713 N N . CYS A 1 94 ? 24.189 4.862 -30.958 1.00 54.09 94 CYS A N 1
ATOM 714 C 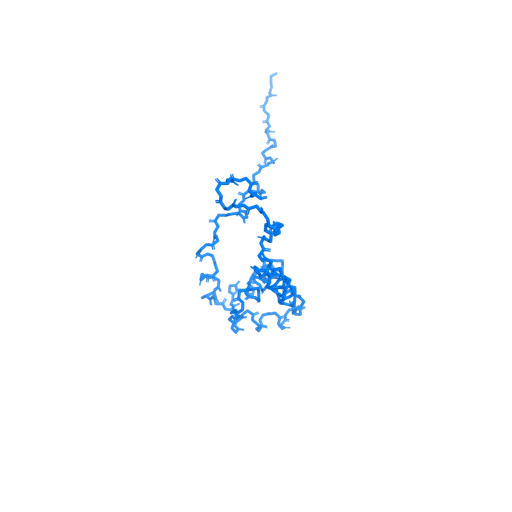CA . CYS A 1 94 ? 24.840 5.795 -31.853 1.00 54.09 94 CYS A CA 1
ATOM 715 C C . CYS A 1 94 ? 24.773 5.123 -33.230 1.00 54.09 94 CYS A C 1
ATOM 717 O O . CYS A 1 94 ? 25.188 3.959 -33.338 1.00 54.09 94 CYS A O 1
ATOM 719 N N . PRO A 1 95 ? 24.171 5.761 -34.249 1.00 52.59 95 PRO A N 1
ATOM 720 C CA . PRO A 1 95 ? 24.129 5.176 -35.579 1.00 52.59 95 PRO A CA 1
ATOM 721 C C . PRO A 1 95 ? 25.554 4.745 -35.945 1.00 52.59 95 PRO A C 1
ATOM 723 O O . PRO A 1 95 ? 26.503 5.505 -35.732 1.00 52.59 95 PRO A O 1
ATOM 726 N N . GLN A 1 96 ? 25.711 3.489 -36.383 1.00 45.81 96 GLN A N 1
ATOM 727 C CA . GLN A 1 96 ? 27.020 2.897 -36.670 1.00 45.81 96 GLN A CA 1
ATOM 728 C C . GLN A 1 96 ? 27.817 3.844 -37.576 1.00 45.81 96 GLN A C 1
ATOM 730 O O . GLN A 1 96 ? 27.432 4.071 -38.721 1.00 45.81 96 GLN A O 1
ATOM 735 N N . GLY A 1 97 ? 28.900 4.421 -37.046 1.00 52.44 97 GLY A N 1
ATOM 736 C CA . GLY A 1 97 ? 29.781 5.324 -37.792 1.00 52.44 97 GLY A CA 1
ATOM 737 C C . GLY A 1 97 ? 30.193 6.617 -37.083 1.00 52.44 97 GLY A C 1
ATOM 738 O O . GLY A 1 97 ? 31.075 7.296 -37.599 1.00 52.44 97 GLY A O 1
ATOM 739 N N . GLN A 1 98 ? 29.630 6.967 -35.920 1.00 45.62 98 GLN A N 1
ATOM 740 C CA . GLN A 1 98 ? 30.099 8.136 -35.158 1.00 45.62 98 GLN A CA 1
ATOM 741 C C . GLN A 1 98 ? 31.012 7.722 -34.002 1.00 45.62 98 GLN A C 1
ATOM 743 O O . GLN A 1 98 ? 30.629 6.946 -33.127 1.00 45.62 98 GLN A O 1
ATOM 748 N N . SER A 1 99 ? 32.252 8.217 -34.036 1.00 46.75 99 SER A N 1
ATOM 749 C CA . SER A 1 99 ? 33.230 8.026 -32.972 1.00 46.75 99 SER A CA 1
ATOM 750 C C . SER A 1 99 ? 32.708 8.638 -31.672 1.00 46.75 99 SER A C 1
ATOM 752 O O . SER A 1 99 ? 32.097 9.704 -31.650 1.00 46.75 99 SER A O 1
ATOM 754 N N . THR A 1 100 ? 32.982 7.968 -30.559 1.00 47.91 100 THR A N 1
ATOM 755 C CA . THR A 1 100 ? 32.595 8.349 -29.192 1.00 47.91 100 THR A CA 1
ATOM 756 C C . THR A 1 100 ? 33.256 9.638 -28.677 1.00 47.91 100 THR A C 1
ATOM 758 O O . THR A 1 100 ? 33.306 9.853 -27.470 1.00 47.91 100 THR A O 1
ATOM 761 N N . GLN A 1 101 ? 33.803 10.486 -29.551 1.00 44.94 101 GLN A N 1
ATOM 762 C CA . GLN A 1 101 ? 34.509 11.704 -29.154 1.00 44.94 101 GLN A CA 1
ATOM 763 C C . GLN A 1 101 ? 33.631 12.960 -29.149 1.00 44.94 101 GLN A C 1
ATOM 765 O O . GLN A 1 101 ? 33.930 13.879 -28.390 1.00 44.94 101 GLN A O 1
ATOM 770 N N . ASP A 1 102 ? 32.517 12.989 -29.885 1.00 45.59 102 ASP A N 1
ATOM 771 C CA . ASP A 1 102 ? 31.584 14.119 -29.848 1.00 45.59 102 ASP A CA 1
ATOM 772 C C . ASP A 1 102 ? 30.413 13.835 -28.899 1.00 45.59 102 ASP A C 1
ATOM 774 O O . ASP A 1 102 ? 29.416 13.191 -29.220 1.00 45.59 102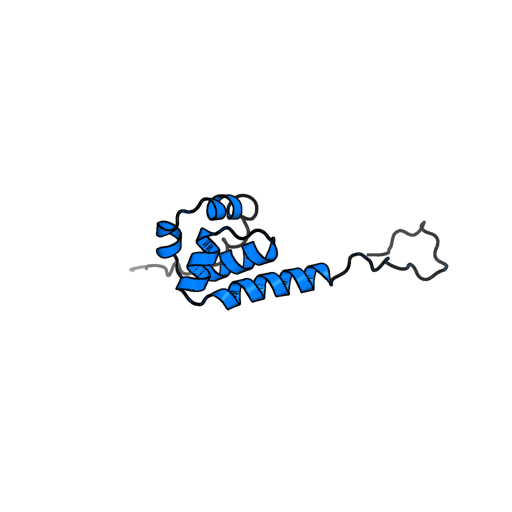 ASP A O 1
ATOM 778 N N . SER A 1 103 ? 30.574 14.312 -27.667 1.00 45.03 103 SER A N 1
ATOM 779 C CA . SER A 1 103 ? 29.657 14.141 -26.537 1.00 45.03 103 SER A CA 1
ATOM 780 C C . SER A 1 103 ? 28.352 14.936 -26.713 1.00 45.03 103 SER A C 1
ATOM 782 O O . SER A 1 103 ? 28.128 15.931 -26.024 1.00 45.03 103 SER A O 1
ATOM 784 N N . ARG A 1 104 ? 27.480 14.536 -27.649 1.00 47.59 104 ARG A N 1
ATOM 785 C CA . ARG A 1 104 ? 26.151 15.155 -27.852 1.00 47.59 104 ARG A CA 1
ATOM 786 C C . ARG A 1 104 ? 25.024 14.158 -28.135 1.00 47.59 104 ARG A C 1
ATOM 788 O O . ARG A 1 104 ? 24.159 14.424 -28.961 1.00 47.59 104 ARG A O 1
ATOM 795 N N . CYS A 1 105 ? 24.994 13.038 -27.421 1.00 46.25 105 CYS A N 1
ATOM 796 C CA . CYS A 1 105 ? 23.787 12.213 -27.339 1.00 46.25 105 CYS A CA 1
ATOM 797 C C . CYS A 1 105 ? 23.170 12.401 -25.946 1.00 46.25 105 CYS A C 1
ATOM 799 O O . CYS A 1 105 ? 23.773 11.981 -24.959 1.00 46.25 105 CYS A O 1
ATOM 801 N N . TRP A 1 106 ? 22.028 13.092 -25.887 1.00 47.00 106 TRP A N 1
ATOM 802 C CA . TRP A 1 106 ? 21.162 13.243 -24.711 1.00 47.00 106 TRP A CA 1
ATOM 803 C C . TRP A 1 106 ? 19.847 12.521 -24.990 1.00 47.00 106 TRP A C 1
ATOM 805 O O . TRP A 1 106 ? 19.366 12.644 -26.141 1.00 47.00 106 TRP A O 1
#

Foldseek 3Di:
DDDDDDPPPDPDDPPPPPCVPPPLVVVLVDDLVNLVPDDLVVLLVNLLCCLLVVHDRPSSVVVCVVVVSVVSSVNSVVVNVVVVVVDPPPDPPPPPPDDPPPPPDD

Secondary structure (DSSP, 8-state):
-----------SSS-TTS-TTTHHHHHHT--HHHHHHS-HHHHHHHHHHHHHHT---HHHHHHHHHHT-HHHHHHHHHHHHHHHHS-TT------TT--TTS----

Organism: NCBI:txid1123362

pLDDT: mean 73.91, std 21.08, range [42.06, 96.06]